Protein AF-A0A969C755-F1 (afdb_monomer_lite)

pLDDT: mean 83.05, std 16.37, range [39.41, 95.94]

Radius of gyration: 15.15 Å; chains: 1; bounding box: 34×40×47 Å

Structure (mmCIF, N/CA/C/O backbone):
data_AF-A0A969C755-F1
#
_entry.id   AF-A0A969C755-F1
#
loop_
_atom_site.group_PDB
_atom_site.id
_atom_site.type_symbol
_atom_site.label_atom_id
_atom_site.label_alt_id
_atom_site.label_comp_id
_atom_site.label_asym_id
_atom_site.label_entity_id
_atom_site.label_seq_id
_atom_site.pdbx_PDB_ins_code
_atom_site.Cartn_x
_atom_site.Cartn_y
_atom_site.Cartn_z
_atom_site.occupancy
_atom_site.B_iso_or_equiv
_atom_site.auth_seq_id
_atom_site.auth_comp_id
_atom_site.auth_asym_id
_atom_site.auth_atom_id
_atom_site.pdbx_PDB_model_num
ATOM 1 N N . MET A 1 1 ? -3.993 27.925 32.188 1.00 41.91 1 MET A N 1
ATOM 2 C CA . MET A 1 1 ? -4.902 26.967 31.530 1.00 41.91 1 MET A CA 1
ATOM 3 C C . MET A 1 1 ? -4.193 26.519 30.272 1.00 41.91 1 MET A C 1
ATOM 5 O O . MET A 1 1 ? -3.805 27.375 29.493 1.00 41.91 1 MET A O 1
ATOM 9 N N . SER A 1 2 ? -3.877 25.232 30.174 1.00 41.16 2 SER A N 1
ATOM 10 C CA . SER A 1 2 ? -3.021 24.689 29.120 1.00 41.16 2 SER A CA 1
ATOM 11 C C . SER A 1 2 ? -3.768 24.650 27.790 1.00 41.16 2 SER A C 1
ATOM 13 O O . SER A 1 2 ? -4.675 23.838 27.614 1.00 41.16 2 SER A O 1
ATOM 15 N N . GLU A 1 3 ? -3.376 25.510 26.854 1.00 39.41 3 GLU A N 1
ATOM 16 C CA . GLU A 1 3 ? -3.689 25.329 25.440 1.00 39.41 3 GLU A CA 1
ATOM 17 C C . GLU A 1 3 ? -2.906 24.110 24.952 1.00 39.41 3 GLU A C 1
ATOM 19 O O . GLU A 1 3 ? -1.710 24.169 24.671 1.00 39.41 3 GLU A O 1
ATOM 24 N N . SER A 1 4 ? -3.578 22.961 24.930 1.00 43.97 4 SER A N 1
ATOM 25 C CA . SER A 1 4 ? -3.057 21.785 24.247 1.00 43.97 4 SER A CA 1
ATOM 26 C C . SER A 1 4 ? -3.120 22.078 22.755 1.00 43.97 4 SER A C 1
ATOM 28 O O . SER A 1 4 ? -4.184 22.007 22.144 1.00 43.97 4 SER A O 1
ATOM 30 N N . GLN A 1 5 ? -1.977 22.457 22.184 1.00 41.44 5 GLN A N 1
ATOM 31 C CA . GLN A 1 5 ? -1.760 22.432 20.746 1.00 41.44 5 GLN A CA 1
ATOM 32 C C . GLN A 1 5 ? -2.030 21.005 20.267 1.00 41.44 5 GLN A C 1
ATOM 34 O O . GLN A 1 5 ? -1.211 20.103 20.452 1.00 41.44 5 GLN A O 1
ATOM 39 N N . VAL A 1 6 ? -3.207 20.797 19.679 1.00 44.78 6 VAL A N 1
ATOM 40 C CA . VAL A 1 6 ? -3.528 19.604 18.901 1.00 44.78 6 VAL A CA 1
ATOM 41 C C . VAL A 1 6 ? -2.562 19.613 17.723 1.00 44.78 6 VAL A C 1
ATOM 43 O O . VAL A 1 6 ? -2.759 20.311 16.730 1.00 44.78 6 VAL A O 1
ATOM 46 N N . SER A 1 7 ? -1.449 18.904 17.893 1.00 42.06 7 SER A N 1
ATOM 47 C CA . SER A 1 7 ? -0.505 18.626 16.824 1.00 42.06 7 SER A CA 1
ATOM 48 C C . SER A 1 7 ? -1.270 17.834 15.775 1.00 42.06 7 SER A C 1
ATOM 50 O O . SER A 1 7 ? -1.607 16.676 15.996 1.00 42.06 7 SER A O 1
ATOM 52 N N . GLY A 1 8 ? -1.606 18.484 14.662 1.00 45.66 8 GLY A N 1
ATOM 53 C CA . GLY A 1 8 ? -2.187 17.838 13.495 1.00 45.66 8 GLY A CA 1
ATOM 54 C C . GLY A 1 8 ? -1.163 16.908 12.853 1.00 45.66 8 GLY A C 1
ATOM 55 O O . GLY A 1 8 ? -0.570 17.244 11.833 1.00 45.66 8 GLY A O 1
ATOM 56 N N . SER A 1 9 ? -0.929 15.742 13.451 1.00 49.38 9 SER A N 1
ATOM 57 C CA . SER A 1 9 ? -0.383 14.601 12.731 1.00 49.38 9 SER A CA 1
ATOM 58 C C . SER A 1 9 ? -1.497 14.126 11.813 1.00 49.38 9 SER A C 1
ATOM 60 O O . SER A 1 9 ? -2.429 13.469 12.267 1.00 49.38 9 SER A O 1
ATOM 62 N N . SER A 1 10 ? -1.470 14.554 10.550 1.00 56.81 10 SER A N 1
ATOM 63 C CA . SER A 1 10 ? -2.461 14.113 9.574 1.00 56.81 10 SER A CA 1
ATOM 64 C C . SER A 1 10 ? -2.354 12.592 9.473 1.00 56.81 10 SER A C 1
ATOM 66 O O . SER A 1 10 ? -1.387 12.070 8.925 1.00 56.81 10 SER A O 1
ATOM 68 N N . SER A 1 11 ? -3.328 11.889 10.050 1.00 72.81 11 SER A N 1
ATOM 69 C CA . SER A 1 11 ? -3.498 10.434 9.988 1.00 72.81 11 SER A CA 1
ATOM 70 C C . SER A 1 11 ? -3.922 9.968 8.592 1.00 72.81 11 SER A C 1
ATOM 72 O O . SER A 1 11 ? -4.304 8.820 8.399 1.00 72.81 11 SER A O 1
ATOM 74 N N . GLU A 1 12 ? -3.850 10.853 7.599 1.00 90.31 12 GLU A N 1
ATOM 75 C CA . GLU A 1 12 ? -4.292 10.606 6.245 1.00 90.31 12 GLU A CA 1
ATOM 76 C C . GLU A 1 12 ? -3.120 10.547 5.276 1.00 90.31 12 GLU A C 1
ATOM 78 O O . GLU A 1 12 ? -2.168 11.328 5.345 1.00 90.31 12 GLU A O 1
ATOM 83 N N . LEU A 1 13 ? -3.261 9.683 4.275 1.00 92.50 13 LEU A N 1
ATOM 84 C CA . LEU A 1 13 ? -2.397 9.724 3.109 1.00 92.50 13 LEU A CA 1
ATOM 85 C C . LEU A 1 13 ? -2.536 11.067 2.378 1.00 92.50 13 LEU A C 1
ATOM 87 O O . LEU A 1 13 ? -3.635 11.555 2.066 1.00 92.50 13 LEU A O 1
ATOM 91 N N . SER A 1 14 ? -1.397 11.621 1.985 1.00 94.06 14 SER A N 1
ATOM 92 C CA . SER A 1 14 ? -1.314 12.754 1.079 1.00 94.06 14 SER A CA 1
ATOM 93 C C . SER A 1 14 ? -2.065 12.460 -0.221 1.00 94.06 14 SER A C 1
ATOM 95 O O . SER A 1 14 ? -2.213 11.316 -0.668 1.00 94.06 14 SER A O 1
ATOM 97 N N . LEU A 1 15 ? -2.552 13.516 -0.876 1.00 92.75 15 LEU A N 1
ATOM 98 C CA . LEU A 1 15 ? -3.227 13.384 -2.170 1.00 92.75 15 LEU A CA 1
ATOM 99 C C . LEU A 1 15 ? -2.329 12.685 -3.205 1.00 92.75 15 LEU A C 1
ATOM 101 O O . LEU A 1 15 ? -2.795 11.878 -4.009 1.00 92.75 15 LEU A O 1
ATOM 105 N N . MET A 1 16 ? -1.030 12.978 -3.146 1.00 94.19 16 MET A N 1
ATOM 106 C CA . MET A 1 16 ? -0.025 12.401 -4.024 1.00 94.19 16 MET A CA 1
ATOM 107 C C . MET A 1 16 ? 0.110 10.895 -3.792 1.00 94.19 16 MET A C 1
ATOM 109 O O . MET A 1 16 ? 0.006 10.133 -4.758 1.00 94.19 16 MET A O 1
ATOM 113 N N . ALA A 1 17 ? 0.267 10.457 -2.540 1.00 94.56 17 ALA A N 1
ATOM 114 C CA . ALA A 1 17 ? 0.348 9.038 -2.218 1.00 94.56 17 ALA A CA 1
ATOM 115 C C . ALA A 1 17 ? -0.931 8.290 -2.588 1.00 94.56 17 ALA A C 1
ATOM 117 O O . ALA A 1 17 ? -0.850 7.253 -3.244 1.00 94.56 17 ALA A O 1
ATOM 118 N N . ARG A 1 18 ? -2.109 8.854 -2.289 1.00 95.12 18 ARG A N 1
ATOM 119 C CA . ARG A 1 18 ? -3.394 8.254 -2.680 1.00 95.12 18 ARG A CA 1
ATOM 120 C C . ARG A 1 18 ? -3.496 8.039 -4.183 1.00 95.12 18 ARG A C 1
ATOM 122 O O . ARG A 1 18 ? -3.814 6.938 -4.627 1.00 95.12 18 ARG A O 1
ATOM 129 N N . TYR A 1 19 ? -3.203 9.071 -4.973 1.00 94.56 19 TYR A N 1
ATOM 130 C CA . TYR A 1 19 ? -3.233 8.968 -6.431 1.00 94.56 19 TYR A CA 1
ATOM 131 C C . TYR A 1 19 ? -2.254 7.906 -6.944 1.00 94.56 19 TYR A C 1
ATOM 133 O O . TYR A 1 19 ? -2.583 7.108 -7.822 1.00 94.56 19 TYR A O 1
ATOM 141 N N . TYR A 1 20 ? -1.049 7.871 -6.378 1.00 95.25 20 TYR A N 1
ATOM 142 C CA . TYR A 1 20 ? -0.017 6.943 -6.811 1.00 95.25 20 TYR A CA 1
ATOM 143 C C . TYR A 1 20 ? -0.344 5.488 -6.471 1.00 95.25 20 TYR A C 1
ATOM 145 O O . TYR A 1 20 ? -0.226 4.622 -7.334 1.00 95.25 20 TYR A O 1
ATOM 153 N N . ILE A 1 21 ? -0.811 5.223 -5.251 1.00 95.88 21 ILE A N 1
ATOM 154 C CA . ILE A 1 21 ? -1.242 3.888 -4.829 1.00 95.88 21 ILE A CA 1
ATOM 155 C C . ILE A 1 21 ? -2.406 3.415 -5.704 1.00 95.88 21 ILE A C 1
ATOM 157 O O . ILE A 1 21 ? -2.367 2.295 -6.204 1.00 95.88 21 ILE A O 1
ATOM 161 N N . ARG A 1 22 ? -3.397 4.273 -5.989 1.00 95.56 22 ARG A N 1
ATOM 162 C CA . ARG A 1 22 ? -4.498 3.938 -6.914 1.00 95.56 22 ARG A CA 1
ATOM 163 C C . ARG A 1 22 ? -4.000 3.554 -8.302 1.00 95.56 22 ARG A C 1
ATOM 165 O O . ARG A 1 22 ? -4.492 2.592 -8.888 1.00 95.56 22 ARG A O 1
ATOM 172 N N . ARG A 1 23 ? -2.996 4.267 -8.816 1.00 94.50 23 ARG A N 1
ATOM 173 C CA . ARG A 1 23 ? -2.350 3.913 -10.083 1.00 94.50 23 ARG A CA 1
ATOM 174 C C . ARG A 1 23 ? -1.691 2.532 -10.014 1.00 94.50 23 ARG A C 1
ATOM 176 O O . ARG A 1 23 ? -1.867 1.762 -10.952 1.00 94.50 23 ARG A O 1
ATOM 183 N N . LEU A 1 24 ? -0.965 2.212 -8.940 1.00 94.06 24 LEU A N 1
ATOM 184 C CA . LEU A 1 24 ? -0.343 0.892 -8.766 1.00 94.06 24 LEU A CA 1
ATOM 185 C C . LEU A 1 24 ? -1.393 -0.225 -8.676 1.00 94.06 24 LEU A C 1
ATOM 187 O O . LEU A 1 24 ? -1.254 -1.244 -9.351 1.00 94.06 24 LEU A O 1
ATOM 191 N N . LEU A 1 25 ? -2.470 -0.008 -7.913 1.00 94.56 25 LEU A N 1
ATOM 192 C CA . LEU A 1 25 ? -3.601 -0.937 -7.814 1.00 94.56 25 LEU A CA 1
ATOM 193 C C . LEU A 1 25 ? -4.211 -1.214 -9.191 1.00 94.56 25 LEU A C 1
ATOM 195 O O . LEU A 1 25 ? -4.409 -2.368 -9.554 1.00 94.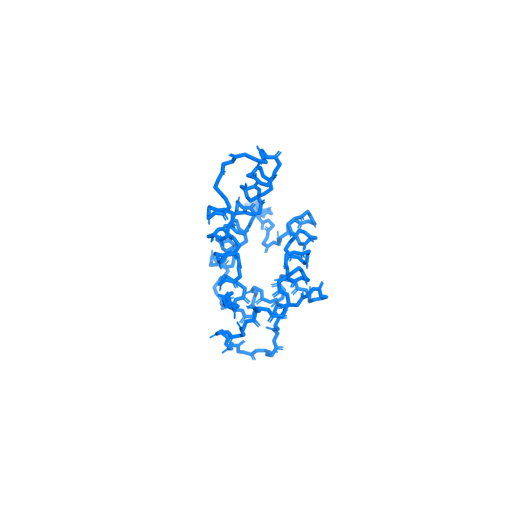56 25 LEU A O 1
ATOM 199 N N . HIS A 1 26 ? -4.427 -0.169 -9.994 1.00 94.38 26 HIS A N 1
ATOM 200 C CA . HIS A 1 26 ? -4.936 -0.316 -11.355 1.00 94.38 26 HIS A CA 1
ATOM 201 C C . HIS A 1 26 ? -3.965 -1.088 -12.266 1.00 94.38 26 HIS A C 1
ATOM 203 O O . HIS A 1 26 ? -4.374 -1.997 -12.980 1.00 94.38 26 HIS A O 1
ATOM 209 N N . GLN A 1 27 ? -2.665 -0.774 -12.215 1.00 92.75 27 GLN A N 1
ATOM 210 C CA . GLN A 1 27 ? -1.636 -1.421 -13.043 1.00 92.75 27 GLN A CA 1
ATOM 211 C C . GLN A 1 27 ? -1.430 -2.906 -12.724 1.00 92.75 27 GLN A C 1
ATOM 213 O O . GLN A 1 27 ? -0.978 -3.661 -13.587 1.00 92.75 27 GLN A O 1
ATOM 218 N N . ARG A 1 28 ? -1.705 -3.320 -11.485 1.00 92.94 28 ARG A N 1
ATOM 219 C CA . ARG A 1 28 ? -1.489 -4.692 -11.007 1.00 92.94 28 ARG A CA 1
ATOM 220 C C . ARG A 1 28 ? -2.782 -5.452 -10.742 1.00 92.94 28 ARG A C 1
ATOM 222 O O . ARG A 1 28 ? -2.702 -6.572 -10.255 1.00 92.94 28 ARG A O 1
ATOM 229 N N . ARG A 1 29 ? -3.943 -4.886 -11.085 1.00 90.19 29 ARG A N 1
ATOM 230 C CA . ARG A 1 29 ? -5.272 -5.410 -10.739 1.00 90.19 29 ARG A CA 1
ATOM 231 C C . ARG A 1 29 ? -5.425 -6.913 -10.982 1.00 90.19 29 ARG A C 1
ATOM 233 O O . ARG A 1 29 ? -5.870 -7.621 -10.088 1.00 90.19 29 ARG A O 1
ATOM 240 N N . ASP A 1 30 ? -4.986 -7.406 -12.137 1.00 91.38 30 ASP A N 1
ATOM 241 C CA . ASP A 1 30 ? -5.130 -8.821 -12.521 1.00 91.38 30 ASP A CA 1
ATOM 242 C C . ASP A 1 30 ? -4.194 -9.781 -11.760 1.00 91.38 30 ASP A C 1
ATOM 244 O O . ASP A 1 30 ? -4.260 -10.994 -11.940 1.00 91.38 30 ASP A O 1
ATOM 248 N N . ARG A 1 31 ? -3.294 -9.246 -10.928 1.00 91.62 31 ARG A N 1
ATOM 249 C CA . ARG A 1 31 ? -2.290 -9.989 -10.149 1.00 91.62 31 ARG A CA 1
ATOM 250 C C . ARG A 1 31 ? -2.418 -9.764 -8.643 1.00 91.62 31 ARG A C 1
ATOM 252 O O . ARG A 1 31 ? -1.540 -10.188 -7.898 1.00 91.62 31 ARG A O 1
ATOM 259 N N . LEU A 1 32 ? -3.451 -9.056 -8.188 1.00 91.44 32 LEU A N 1
ATOM 260 C CA . LEU A 1 32 ? -3.658 -8.762 -6.773 1.00 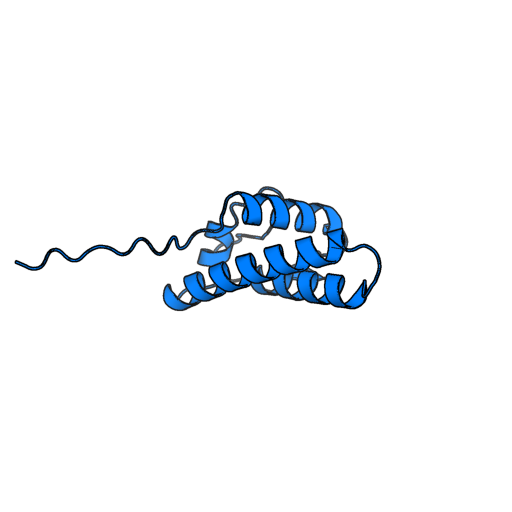91.44 32 LEU A CA 1
ATOM 261 C C . LEU A 1 32 ? -4.681 -9.724 -6.172 1.00 91.44 32 LEU A C 1
ATOM 263 O O . LEU A 1 32 ? -5.795 -9.870 -6.670 1.00 91.44 32 LEU A O 1
ATOM 267 N N . HIS A 1 33 ? -4.305 -10.345 -5.060 1.00 89.56 33 HIS A N 1
ATOM 268 C CA . HIS A 1 33 ? -5.161 -11.225 -4.279 1.00 89.56 33 HIS A CA 1
ATOM 269 C C . HIS A 1 33 ? -5.407 -10.635 -2.898 1.00 89.56 33 HIS A C 1
ATOM 271 O O . HIS A 1 33 ? -4.489 -10.149 -2.243 1.00 89.56 33 HIS A O 1
ATOM 277 N N . LEU A 1 34 ? -6.647 -10.716 -2.430 1.00 86.62 34 LEU A N 1
ATOM 278 C CA . LEU A 1 34 ? -7.005 -10.354 -1.064 1.00 86.62 34 LEU A CA 1
ATOM 279 C C . LEU A 1 34 ? -6.382 -11.356 -0.086 1.00 86.62 34 LEU A C 1
ATOM 281 O O . LEU A 1 34 ? -6.554 -12.563 -0.252 1.00 86.62 34 LEU A O 1
ATOM 285 N N . ILE A 1 35 ? -5.666 -10.863 0.927 1.00 82.75 35 ILE A N 1
ATOM 286 C CA . ILE A 1 35 ? -5.052 -11.710 1.967 1.00 82.75 35 ILE A CA 1
ATOM 287 C C . ILE A 1 35 ? -5.472 -11.346 3.383 1.00 82.75 35 ILE A C 1
ATOM 289 O O . ILE A 1 35 ? -5.413 -12.199 4.265 1.00 82.75 35 ILE A O 1
ATOM 293 N N . ALA A 1 36 ? -5.914 -10.112 3.607 1.00 68.12 36 ALA A N 1
ATOM 294 C CA . ALA A 1 36 ? -6.513 -9.706 4.863 1.00 68.12 36 ALA A CA 1
ATOM 295 C C . ALA A 1 36 ? -8.003 -9.450 4.642 1.00 68.12 36 ALA A C 1
ATOM 297 O O . ALA A 1 36 ? -8.396 -8.723 3.731 1.00 68.12 36 ALA A O 1
ATOM 298 N N . ALA A 1 37 ? -8.824 -10.031 5.508 1.00 58.53 37 ALA A N 1
ATOM 299 C CA . ALA A 1 37 ? -10.207 -9.628 5.686 1.00 58.53 37 ALA A CA 1
ATOM 300 C C . ALA A 1 37 ? -10.395 -9.267 7.160 1.00 58.53 37 ALA A C 1
ATOM 302 O O . ALA A 1 37 ? -10.443 -10.175 7.992 1.00 58.53 37 ALA A O 1
ATOM 303 N N . PRO A 1 38 ? -10.479 -7.973 7.512 1.00 48.88 38 PRO A N 1
ATOM 304 C CA . PRO A 1 38 ? -11.015 -7.634 8.820 1.00 48.88 38 PRO A CA 1
ATOM 305 C C . PRO A 1 38 ? -12.121 -6.572 8.761 1.00 48.88 38 PRO A C 1
ATOM 307 O O . PRO A 1 38 ? -12.062 -5.564 8.061 1.00 48.88 38 PRO A O 1
ATOM 310 N N . GLY A 1 39 ? -13.171 -6.846 9.534 1.00 52.78 39 GLY A N 1
ATOM 311 C CA . GLY A 1 39 ? -14.152 -5.889 10.043 1.00 52.78 39 GLY A CA 1
ATOM 312 C C . GLY A 1 39 ? -15.228 -5.379 9.083 1.00 52.78 39 GLY A C 1
ATOM 313 O O . GLY A 1 39 ? -16.397 -5.377 9.463 1.00 52.78 39 GLY A O 1
ATOM 314 N N . ARG A 1 40 ? -14.867 -4.896 7.882 1.00 55.66 40 ARG A N 1
ATOM 315 C CA . 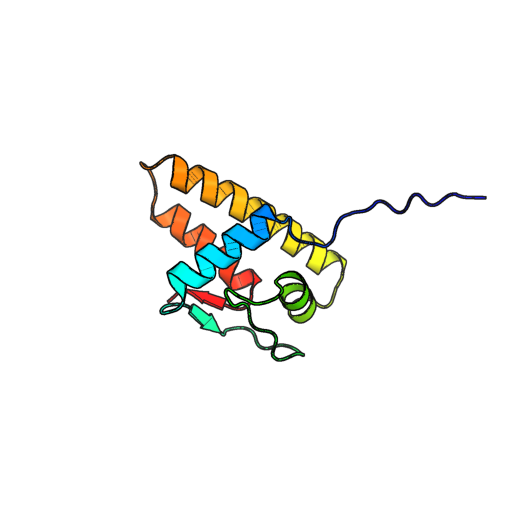ARG A 1 40 ? -15.734 -3.945 7.147 1.00 55.66 40 ARG A CA 1
ATOM 316 C C . ARG A 1 40 ? -16.005 -4.200 5.656 1.00 55.66 40 ARG A C 1
ATOM 318 O O . ARG A 1 40 ? -16.681 -3.376 5.052 1.00 55.66 40 ARG A O 1
ATOM 325 N N . ASN A 1 41 ? -15.549 -5.299 5.044 1.00 62.59 41 ASN A N 1
ATOM 326 C CA . ASN A 1 41 ? -15.635 -5.495 3.575 1.00 62.59 41 ASN A CA 1
ATOM 327 C C . ASN A 1 41 ? -15.035 -4.320 2.762 1.00 62.59 41 ASN A C 1
ATOM 329 O O . ASN A 1 41 ? -15.411 -4.090 1.612 1.00 62.59 41 ASN A O 1
ATOM 333 N N . LEU A 1 42 ? -14.114 -3.554 3.357 1.00 72.81 42 LEU A N 1
ATOM 334 C CA . LEU A 1 42 ? -13.413 -2.466 2.684 1.00 72.81 42 LEU A CA 1
ATOM 335 C C . LEU A 1 42 ? -12.129 -3.026 2.086 1.00 72.81 42 LEU A C 1
ATOM 337 O O . LEU A 1 42 ? -11.220 -3.435 2.803 1.00 72.81 42 LEU A O 1
ATOM 341 N N . PHE A 1 43 ? -12.080 -3.056 0.759 1.00 82.75 43 PHE A N 1
ATOM 342 C CA . PHE A 1 43 ? -10.954 -3.582 0.003 1.00 82.75 43 PHE A CA 1
ATOM 343 C C . PHE A 1 43 ? -10.219 -2.445 -0.695 1.00 82.75 43 PHE A C 1
ATOM 345 O O . PHE A 1 43 ? -10.846 -1.553 -1.277 1.00 82.75 43 PHE A O 1
ATOM 352 N N . ALA A 1 44 ? -8.888 -2.495 -0.683 1.00 86.06 44 ALA A N 1
ATOM 353 C CA . ALA A 1 44 ? -8.086 -1.595 -1.494 1.00 86.06 44 ALA A CA 1
ATOM 354 C C . ALA A 1 44 ? -8.356 -1.860 -2.983 1.00 86.06 44 ALA A C 1
ATOM 356 O O . ALA A 1 44 ? -7.981 -2.891 -3.534 1.00 86.06 44 ALA A O 1
ATOM 357 N N . THR A 1 45 ? -9.012 -0.900 -3.627 1.00 87.69 45 THR A N 1
ATOM 358 C CA . THR A 1 45 ? -9.247 -0.853 -5.075 1.00 87.69 45 THR A CA 1
ATOM 359 C C . THR A 1 45 ? -8.812 0.505 -5.610 1.00 87.69 45 THR A C 1
ATOM 361 O O . THR A 1 45 ? -8.595 1.452 -4.847 1.00 87.69 45 THR A O 1
ATOM 364 N N . GLU A 1 46 ? -8.709 0.636 -6.928 1.00 87.56 46 GLU A N 1
ATOM 365 C CA . GLU A 1 46 ? -8.351 1.888 -7.594 1.00 87.56 46 GLU A CA 1
ATOM 366 C C . GLU A 1 46 ? -9.333 3.041 -7.299 1.00 87.56 46 GLU A C 1
ATOM 368 O O . GLU A 1 46 ? -8.957 4.210 -7.395 1.00 87.56 46 GLU A O 1
ATOM 373 N N . THR A 1 47 ? -10.568 2.730 -6.890 1.00 88.50 47 THR A N 1
ATOM 374 C CA . THR A 1 47 ? -11.607 3.710 -6.536 1.00 88.50 47 THR A CA 1
ATOM 375 C C . THR A 1 47 ? -11.856 3.841 -5.035 1.00 88.50 47 THR A C 1
ATOM 377 O O . THR A 1 47 ? -12.545 4.773 -4.624 1.00 88.50 47 THR A O 1
ATOM 380 N N . ALA A 1 48 ? -11.313 2.947 -4.204 1.00 88.75 48 ALA A N 1
ATOM 381 C CA . ALA A 1 48 ? -11.558 2.958 -2.763 1.00 88.75 48 ALA A CA 1
ATOM 382 C C . ALA A 1 48 ? -11.024 4.231 -2.086 1.00 88.75 48 ALA A C 1
ATOM 384 O O . ALA A 1 48 ? -10.053 4.860 -2.539 1.00 88.75 48 ALA A O 1
ATOM 385 N N . ASN A 1 49 ? -11.641 4.597 -0.961 1.00 90.88 49 ASN A N 1
ATOM 386 C CA . ASN A 1 49 ? -11.033 5.523 -0.018 1.00 90.88 49 ASN A CA 1
ATOM 387 C C . ASN A 1 49 ? -9.955 4.774 0.775 1.00 90.88 49 ASN A C 1
ATOM 389 O O . ASN A 1 49 ? -10.260 3.912 1.592 1.00 90.88 49 ASN A O 1
ATOM 393 N N . LEU A 1 50 ? -8.685 5.072 0.493 1.00 92.19 50 LEU A N 1
ATOM 394 C CA . LEU A 1 50 ? -7.562 4.337 1.076 1.00 92.19 50 LEU A CA 1
ATOM 395 C C . LEU A 1 50 ? -7.390 4.600 2.576 1.00 92.19 50 LEU A C 1
ATOM 397 O O . LEU A 1 50 ? -6.898 3.715 3.263 1.00 92.19 50 LEU A O 1
ATOM 401 N N . ASN A 1 51 ? -7.819 5.760 3.086 1.00 91.88 51 ASN A N 1
ATOM 402 C CA . ASN A 1 51 ? -7.786 6.024 4.527 1.00 91.88 51 ASN A CA 1
ATOM 403 C C . ASN A 1 51 ? -8.779 5.100 5.251 1.00 91.88 51 ASN A C 1
ATOM 405 O O . ASN A 1 51 ? -8.371 4.374 6.148 1.00 91.88 51 ASN A O 1
ATOM 409 N N . ASP A 1 52 ? -10.023 4.998 4.761 1.00 90.19 52 ASP A N 1
ATOM 410 C CA . ASP A 1 52 ? -11.032 4.079 5.318 1.00 90.19 52 ASP A CA 1
ATOM 411 C C . ASP A 1 52 ? -10.578 2.610 5.256 1.00 90.19 52 ASP A C 1
ATOM 413 O O . ASP A 1 52 ? -10.897 1.812 6.138 1.00 90.19 52 ASP A O 1
ATOM 417 N N . VAL A 1 53 ? -9.834 2.231 4.207 1.00 90.94 53 VAL A N 1
ATOM 418 C CA . VAL A 1 53 ? -9.241 0.889 4.098 1.00 90.94 53 VAL A CA 1
ATOM 419 C C . VAL A 1 53 ? -8.187 0.670 5.185 1.00 90.94 53 VAL A C 1
ATOM 421 O O . VAL A 1 53 ? -8.206 -0.370 5.836 1.00 90.94 53 VAL A O 1
ATOM 424 N N . ILE A 1 54 ? -7.293 1.636 5.415 1.00 91.50 54 ILE A N 1
ATOM 425 C CA . ILE A 1 54 ? -6.266 1.550 6.464 1.00 91.50 54 ILE A CA 1
ATOM 426 C C . ILE A 1 54 ? -6.923 1.485 7.849 1.00 91.50 54 ILE A C 1
ATOM 428 O O . ILE A 1 54 ? -6.591 0.598 8.630 1.00 91.50 54 ILE A O 1
ATOM 432 N N . GLU A 1 55 ? -7.895 2.349 8.133 1.00 90.31 55 GLU A N 1
ATOM 433 C CA . GLU A 1 55 ? -8.657 2.338 9.391 1.00 90.31 55 GLU A CA 1
ATOM 434 C C . GLU A 1 55 ? -9.452 1.035 9.588 1.00 90.31 55 GLU A C 1
ATOM 436 O O . GLU A 1 55 ? -9.665 0.583 10.711 1.00 90.31 55 GLU A O 1
ATOM 441 N N . GLY A 1 56 ? -9.883 0.393 8.498 1.00 88.62 56 GLY A N 1
ATOM 442 C CA . GLY A 1 56 ? -10.508 -0.929 8.540 1.00 88.62 56 GLY A CA 1
ATOM 443 C C . GLY A 1 56 ? -9.523 -2.073 8.815 1.00 88.62 56 GLY A C 1
ATOM 444 O O . GLY A 1 56 ? -9.918 -3.093 9.382 1.00 88.62 56 GLY A O 1
ATOM 445 N N . LEU A 1 57 ? -8.255 -1.916 8.421 1.00 89.06 57 LEU A N 1
ATOM 446 C CA . LEU A 1 57 ? -7.199 -2.922 8.578 1.00 89.06 57 LEU A CA 1
ATOM 447 C C . LEU A 1 57 ? -6.468 -2.828 9.922 1.00 89.06 57 LEU A C 1
ATOM 449 O O . LEU A 1 57 ? -6.011 -3.849 10.440 1.00 89.06 57 LEU A O 1
ATOM 453 N N . TYR A 1 58 ? -6.361 -1.628 10.489 1.00 89.38 58 TYR A N 1
ATOM 454 C CA . TYR A 1 58 ? -5.606 -1.356 11.707 1.00 89.38 58 TYR A CA 1
ATOM 455 C C . TYR A 1 58 ? -6.499 -0.651 12.729 1.00 89.38 58 TYR A C 1
ATOM 457 O O . TYR A 1 58 ? -7.030 0.414 12.457 1.00 89.38 58 TYR A O 1
ATOM 465 N N . LEU A 1 59 ? -6.653 -1.245 13.917 1.00 86.31 59 LEU A N 1
ATOM 466 C CA . LEU A 1 59 ? -7.573 -0.746 14.952 1.00 86.31 59 LEU A CA 1
ATOM 467 C C . LEU A 1 59 ? -6.957 0.326 15.862 1.00 86.31 59 LEU A C 1
ATOM 469 O O . LEU A 1 59 ? -7.674 1.106 16.480 1.00 86.31 59 LEU A O 1
ATOM 473 N N . GLU A 1 60 ? -5.631 0.334 15.990 1.00 90.88 60 GLU A N 1
ATOM 474 C CA . GLU A 1 60 ? -4.913 1.241 16.884 1.00 90.88 60 GLU A CA 1
ATOM 475 C C . GLU A 1 6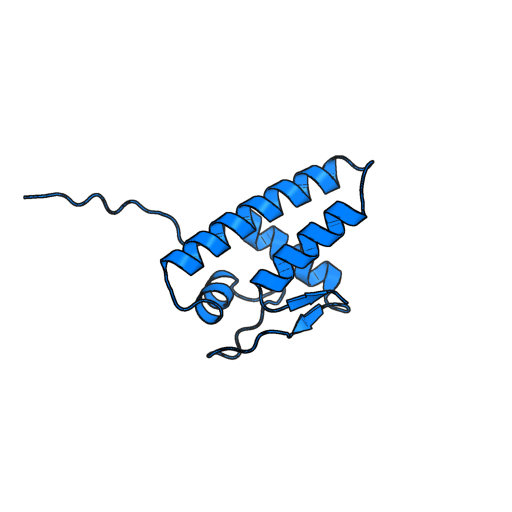0 ? -4.459 2.495 16.130 1.00 90.88 60 GLU A C 1
ATOM 477 O O . GLU A 1 60 ? -3.736 2.393 15.140 1.00 90.88 60 GLU A O 1
ATOM 482 N N . GLU A 1 61 ? -4.799 3.681 16.641 1.00 90.06 61 GLU A N 1
ATOM 483 C CA . GLU A 1 61 ? -4.436 4.976 16.038 1.00 90.06 61 GLU A CA 1
ATOM 484 C C . GLU A 1 61 ? -2.923 5.110 15.801 1.00 90.06 61 GLU A C 1
ATOM 486 O O . GLU A 1 61 ? -2.477 5.478 14.716 1.00 90.06 61 GLU A O 1
ATOM 491 N N . ALA A 1 62 ? -2.104 4.722 16.783 1.00 91.56 62 ALA A N 1
ATOM 492 C CA . ALA A 1 62 ? -0.649 4.740 16.637 1.00 91.56 62 ALA A CA 1
ATOM 493 C C . ALA A 1 62 ? -0.170 3.831 15.490 1.00 91.56 62 ALA A C 1
ATOM 495 O O . ALA A 1 62 ? 0.802 4.148 14.800 1.00 91.56 62 ALA A O 1
ATOM 496 N N . ARG A 1 63 ? -0.864 2.710 15.256 1.00 91.56 63 ARG A N 1
ATOM 497 C CA . ARG A 1 63 ? -0.557 1.793 14.159 1.00 91.56 63 ARG A CA 1
ATOM 498 C C . ARG A 1 63 ? -1.011 2.352 12.814 1.00 91.56 63 ARG A C 1
ATOM 500 O O . ARG A 1 63 ? -0.251 2.240 11.855 1.00 91.56 63 ARG A O 1
ATOM 507 N N . ILE A 1 64 ? -2.188 2.975 12.749 1.00 91.56 64 ILE A N 1
ATOM 508 C CA . ILE A 1 64 ? -2.683 3.677 11.554 1.00 91.56 64 ILE A CA 1
ATOM 509 C C . ILE A 1 64 ? -1.663 4.736 11.122 1.00 91.56 64 ILE A C 1
ATOM 511 O O . ILE A 1 64 ? -1.213 4.731 9.978 1.00 91.56 64 ILE A O 1
ATOM 515 N N . GLN A 1 65 ? -1.208 5.575 12.055 1.00 93.56 65 GLN A N 1
ATOM 516 C CA . GLN A 1 65 ? -0.222 6.623 11.776 1.00 93.56 65 GLN A CA 1
ATOM 517 C C . GLN A 1 65 ? 1.113 6.059 11.273 1.00 93.56 65 GLN A C 1
ATOM 519 O O . GLN A 1 65 ? 1.685 6.583 10.316 1.00 93.56 65 GLN A O 1
ATOM 524 N N . GLN A 1 66 ? 1.599 4.966 11.873 1.00 94.38 66 GLN A N 1
ATOM 525 C CA . GLN A 1 66 ? 2.800 4.277 11.391 1.00 94.38 66 GLN A CA 1
ATOM 526 C C . GLN A 1 66 ? 2.624 3.759 9.962 1.00 94.38 66 GLN A C 1
ATOM 528 O O . GLN A 1 66 ? 3.504 3.965 9.130 1.00 94.38 66 GLN A O 1
ATOM 533 N N . VAL A 1 67 ? 1.491 3.121 9.660 1.00 94.62 67 VAL A N 1
ATOM 534 C CA . VAL A 1 67 ? 1.203 2.575 8.327 1.00 94.62 67 VAL A CA 1
ATOM 535 C C . VAL A 1 67 ? 1.121 3.687 7.286 1.00 94.62 67 VAL A C 1
ATOM 537 O O . VAL A 1 67 ? 1.715 3.563 6.217 1.00 94.62 67 VAL A O 1
ATOM 540 N N . VAL A 1 68 ? 0.452 4.796 7.603 1.00 95.50 68 VAL A N 1
ATOM 541 C CA . VAL A 1 68 ? 0.369 5.969 6.723 1.00 95.50 68 VAL A CA 1
ATOM 542 C C . VAL A 1 68 ? 1.763 6.527 6.441 1.00 95.50 68 VAL A C 1
ATOM 544 O O . VAL A 1 68 ? 2.126 6.707 5.278 1.00 95.50 68 VAL A O 1
ATOM 547 N N . ALA A 1 69 ? 2.588 6.718 7.474 1.00 95.00 69 ALA A N 1
ATOM 548 C CA . ALA A 1 69 ? 3.959 7.196 7.308 1.00 95.00 69 ALA A CA 1
ATOM 549 C C . ALA A 1 69 ? 4.825 6.231 6.472 1.00 95.00 69 ALA A C 1
ATOM 551 O O . ALA A 1 69 ? 5.592 6.667 5.609 1.00 95.00 69 ALA A O 1
ATOM 552 N N . SER A 1 70 ? 4.687 4.920 6.683 1.00 95.75 70 SER A N 1
ATOM 553 C CA . SER A 1 70 ? 5.385 3.895 5.901 1.00 95.75 70 SER A CA 1
ATOM 554 C C . SER A 1 70 ? 4.946 3.884 4.437 1.00 95.75 70 SER A C 1
ATOM 556 O O . SER A 1 70 ? 5.798 3.839 3.548 1.00 95.75 70 SER A O 1
ATOM 558 N N . LEU A 1 71 ? 3.642 3.984 4.166 1.00 95.94 71 LEU A N 1
ATOM 559 C CA . LEU A 1 71 ? 3.100 4.060 2.808 1.00 95.94 71 LEU A CA 1
ATOM 560 C C . LEU A 1 71 ? 3.612 5.298 2.066 1.00 95.94 71 LEU A C 1
ATOM 562 O O . LEU A 1 71 ? 4.061 5.178 0.927 1.00 95.94 71 LEU A O 1
ATOM 566 N N . GLU A 1 72 ? 3.623 6.466 2.711 1.00 95.81 72 GLU A N 1
ATOM 567 C CA . GLU A 1 72 ? 4.221 7.690 2.159 1.00 95.81 72 GLU A CA 1
ATOM 568 C C . GLU A 1 72 ? 5.700 7.488 1.798 1.00 95.81 72 GLU A C 1
ATOM 570 O O . GLU A 1 72 ? 6.145 7.821 0.693 1.00 95.81 72 GLU A O 1
ATOM 575 N N . GLY A 1 73 ? 6.462 6.881 2.713 1.00 94.94 73 GLY A N 1
ATOM 576 C CA . GLY A 1 73 ? 7.869 6.555 2.508 1.00 94.94 73 GLY A CA 1
ATOM 577 C C . GLY A 1 73 ? 8.089 5.635 1.306 1.00 94.94 73 GLY A C 1
ATOM 578 O O . GLY A 1 73 ? 8.895 5.950 0.425 1.00 94.94 73 GLY A O 1
ATOM 579 N N . TYR A 1 74 ? 7.348 4.530 1.220 1.00 95.12 74 TYR A N 1
ATOM 580 C CA . TYR A 1 74 ? 7.483 3.577 0.116 1.00 95.12 74 TYR A CA 1
ATOM 581 C C . TYR A 1 74 ? 7.021 4.146 -1.215 1.00 95.12 74 TYR A C 1
ATOM 583 O O . TYR A 1 74 ? 7.685 3.918 -2.223 1.00 95.12 74 TYR A O 1
ATOM 591 N N . VAL A 1 75 ? 5.954 4.944 -1.242 1.00 94.25 75 VAL A N 1
ATOM 592 C CA . VAL A 1 75 ? 5.524 5.635 -2.461 1.00 94.25 75 VAL A CA 1
ATOM 593 C C . VAL A 1 75 ? 6.614 6.583 -2.960 1.00 94.25 75 VAL A C 1
ATOM 595 O O . VAL A 1 75 ? 6.930 6.591 -4.155 1.00 94.25 75 VAL A O 1
ATOM 598 N N . LYS A 1 76 ? 7.214 7.374 -2.064 1.00 93.50 76 LYS A N 1
ATOM 599 C CA . LYS A 1 76 ? 8.302 8.289 -2.420 1.00 93.50 76 LYS A CA 1
ATOM 600 C C . LYS A 1 76 ? 9.502 7.528 -2.981 1.00 93.50 76 LYS A C 1
ATOM 602 O O . LYS A 1 76 ? 10.005 7.903 -4.041 1.00 93.50 76 LYS A O 1
ATOM 607 N N . LEU A 1 77 ? 9.920 6.456 -2.309 1.00 91.69 77 LEU A N 1
ATOM 608 C CA . LEU A 1 77 ? 11.031 5.615 -2.752 1.00 91.69 77 LEU A CA 1
ATOM 609 C C . LEU A 1 77 ? 10.725 4.968 -4.103 1.00 91.69 77 LEU A C 1
ATOM 611 O O . LEU A 1 77 ? 11.501 5.124 -5.041 1.00 91.69 77 LEU A O 1
ATOM 615 N N . HIS A 1 78 ? 9.570 4.319 -4.249 1.00 91.38 78 HIS A N 1
ATOM 616 C CA . HIS A 1 78 ? 9.179 3.648 -5.487 1.00 91.38 78 HIS A CA 1
ATOM 617 C C . HIS A 1 78 ? 9.171 4.620 -6.675 1.00 91.38 78 HIS A C 1
ATOM 619 O O . HIS A 1 78 ? 9.698 4.316 -7.743 1.00 91.38 78 HIS A O 1
ATOM 625 N N . ARG A 1 79 ? 8.671 5.848 -6.480 1.00 89.75 79 ARG A N 1
ATOM 626 C CA . ARG A 1 79 ? 8.724 6.898 -7.511 1.00 89.75 79 ARG A CA 1
ATOM 627 C C . ARG A 1 79 ? 10.136 7.287 -7.917 1.00 89.75 79 ARG A C 1
ATOM 629 O O . ARG A 1 79 ? 10.367 7.508 -9.103 1.00 89.75 79 ARG A O 1
ATOM 636 N N . GLN A 1 80 ? 11.045 7.415 -6.955 1.00 88.94 80 GLN A N 1
ATOM 637 C CA . GLN A 1 80 ? 12.440 7.752 -7.230 1.00 88.94 80 GLN A CA 1
ATOM 638 C C . GLN A 1 80 ? 13.118 6.639 -8.034 1.00 88.94 80 GLN A C 1
ATOM 640 O O . GLN A 1 80 ? 13.765 6.933 -9.035 1.00 88.94 80 GLN A O 1
ATOM 645 N N . TRP A 1 81 ? 12.893 5.377 -7.663 1.00 8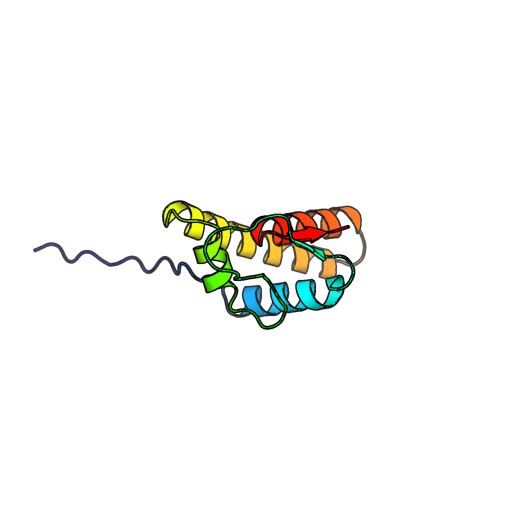4.88 81 TRP A N 1
ATOM 646 C CA . TRP A 1 81 ? 13.441 4.217 -8.368 1.00 84.88 81 TRP A CA 1
ATOM 647 C C . TRP A 1 81 ? 12.912 4.087 -9.797 1.00 84.88 81 TRP A C 1
ATOM 649 O O . TRP A 1 81 ? 13.700 3.966 -10.733 1.00 84.88 81 TRP A O 1
ATOM 659 N N . VAL A 1 82 ? 11.594 4.198 -9.994 1.00 83.38 82 VAL A N 1
ATOM 660 C CA . VAL A 1 82 ? 10.988 4.149 -11.337 1.00 83.38 82 VAL A CA 1
ATOM 661 C C . VAL A 1 82 ? 11.519 5.275 -12.232 1.00 83.38 82 VAL A C 1
ATOM 663 O O . VAL A 1 82 ? 11.750 5.057 -13.419 1.00 83.38 82 VAL A O 1
ATOM 666 N N . ALA A 1 83 ? 11.749 6.471 -11.681 1.00 82.50 83 ALA A N 1
ATOM 667 C CA . ALA A 1 83 ? 12.282 7.603 -12.439 1.00 82.50 83 ALA A CA 1
ATOM 668 C C . ALA A 1 83 ? 13.761 7.439 -12.835 1.00 82.50 83 ALA A C 1
ATOM 670 O O . ALA A 1 83 ? 14.188 8.027 -13.826 1.00 82.50 83 ALA A O 1
ATOM 671 N N . GLN A 1 84 ? 14.541 6.651 -12.089 1.00 79.31 84 GLN A N 1
ATOM 672 C CA . GLN A 1 84 ? 15.971 6.437 -12.345 1.00 79.31 84 GLN A CA 1
ATOM 673 C C . GLN A 1 84 ? 16.262 5.349 -13.396 1.00 79.31 84 GLN A C 1
ATOM 675 O O . GLN A 1 84 ? 17.420 5.161 -13.755 1.00 79.31 84 GLN A O 1
ATOM 680 N N . ALA A 1 85 ? 15.224 4.682 -13.920 1.00 62.31 85 ALA A N 1
ATOM 681 C CA . ALA A 1 85 ? 15.171 3.865 -15.142 1.00 62.31 85 ALA A CA 1
ATOM 682 C C . ALA A 1 85 ? 16.223 2.752 -15.374 1.00 62.31 85 ALA A C 1
ATOM 684 O O . ALA A 1 85 ? 16.075 2.035 -16.359 1.00 62.31 85 ALA A O 1
ATOM 685 N N . ASN A 1 86 ? 17.242 2.551 -14.527 1.00 55.19 86 ASN A N 1
ATOM 686 C CA . ASN A 1 86 ? 18.385 1.710 -14.912 1.00 55.19 86 ASN A CA 1
ATOM 687 C C . ASN A 1 86 ? 18.918 0.711 -13.881 1.00 55.19 86 ASN A C 1
ATOM 689 O O . ASN A 1 86 ? 19.856 -0.018 -14.194 1.00 55.19 86 ASN A O 1
ATOM 693 N N . THR A 1 87 ? 18.323 0.581 -12.696 1.00 57.44 87 THR A N 1
ATOM 694 C CA . THR A 1 87 ? 18.787 -0.451 -11.759 1.00 57.44 87 THR A CA 1
ATOM 695 C C . THR A 1 87 ? 17.680 -0.912 -10.820 1.00 57.44 87 THR A C 1
ATOM 697 O O . THR A 1 87 ? 17.139 -0.139 -10.039 1.00 57.44 87 THR A O 1
ATOM 700 N N . ALA A 1 88 ? 17.401 -2.216 -10.900 1.00 60.09 88 ALA A N 1
ATOM 701 C CA . ALA A 1 88 ? 16.592 -3.028 -9.991 1.00 60.09 88 ALA A CA 1
ATOM 702 C C . ALA A 1 88 ? 15.057 -2.956 -10.132 1.00 60.09 88 ALA A C 1
ATOM 704 O O . ALA A 1 88 ? 14.337 -2.565 -9.215 1.00 60.09 88 ALA A O 1
ATOM 705 N N . ALA A 1 89 ? 14.539 -3.523 -11.231 1.00 69.56 89 ALA A N 1
ATOM 706 C CA . ALA A 1 89 ? 13.132 -3.941 -11.332 1.00 69.56 89 ALA A CA 1
ATOM 707 C C . ALA A 1 89 ? 12.676 -4.805 -10.132 1.00 69.56 89 ALA A C 1
ATOM 709 O O . ALA A 1 89 ? 11.521 -4.727 -9.726 1.00 69.56 89 ALA A O 1
ATOM 710 N N . ALA A 1 90 ? 13.594 -5.575 -9.532 1.00 69.62 90 ALA A N 1
ATOM 711 C CA . ALA A 1 90 ? 13.348 -6.341 -8.310 1.00 69.62 90 ALA A CA 1
ATOM 712 C C . ALA A 1 90 ? 13.042 -5.445 -7.095 1.00 69.62 90 ALA A C 1
ATOM 714 O O . ALA A 1 90 ? 12.038 -5.659 -6.431 1.00 69.62 90 ALA A O 1
ATOM 715 N N . VAL A 1 91 ? 13.828 -4.386 -6.861 1.00 74.38 91 VAL A N 1
ATOM 716 C CA . VAL A 1 91 ? 13.600 -3.442 -5.746 1.00 74.38 91 VAL A CA 1
ATOM 717 C C . VAL A 1 91 ? 12.288 -2.678 -5.935 1.00 74.38 91 VAL A C 1
ATOM 719 O O . VAL A 1 91 ? 11.556 -2.451 -4.975 1.00 74.38 91 VAL A O 1
ATOM 722 N N . SER A 1 92 ? 11.955 -2.323 -7.180 1.00 83.88 92 SER A N 1
ATOM 723 C CA . SER A 1 92 ? 10.650 -1.741 -7.512 1.00 83.88 92 SER A CA 1
ATOM 724 C C . SER A 1 92 ? 9.512 -2.696 -7.132 1.00 83.88 92 SER A C 1
ATOM 726 O O . SER A 1 92 ? 8.561 -2.288 -6.473 1.00 83.88 92 SER A O 1
ATOM 728 N N . LEU A 1 93 ? 9.637 -3.978 -7.488 1.00 88.75 93 LEU A N 1
ATOM 729 C CA . LEU A 1 93 ? 8.630 -4.997 -7.196 1.00 88.75 93 LEU A CA 1
ATOM 730 C C . LEU A 1 93 ? 8.488 -5.272 -5.692 1.00 88.75 93 LEU A C 1
ATOM 732 O O . LEU A 1 93 ? 7.371 -5.441 -5.211 1.00 88.75 93 LEU A O 1
ATOM 736 N N . ASP A 1 94 ? 9.592 -5.285 -4.946 1.00 90.50 94 ASP A N 1
ATOM 737 C CA . ASP A 1 94 ? 9.571 -5.477 -3.493 1.00 90.50 94 ASP A CA 1
ATOM 738 C C . ASP A 1 94 ? 8.851 -4.321 -2.790 1.00 90.50 94 ASP A C 1
ATOM 740 O O . ASP A 1 94 ? 8.037 -4.547 -1.896 1.00 90.50 94 ASP A O 1
ATOM 744 N N . LEU A 1 95 ? 9.078 -3.082 -3.234 1.00 92.44 95 LEU A N 1
ATOM 745 C CA . LEU A 1 95 ? 8.353 -1.918 -2.722 1.00 92.44 95 LEU A CA 1
ATOM 746 C C . LEU A 1 95 ? 6.857 -1.981 -3.057 1.00 92.44 95 LEU A C 1
ATOM 748 O O . LEU A 1 95 ? 6.035 -1.681 -2.194 1.00 92.44 95 LEU A O 1
ATOM 752 N N . GLU A 1 96 ? 6.488 -2.400 -4.273 1.00 93.75 96 GLU A N 1
ATOM 753 C CA . GLU A 1 96 ? 5.080 -2.636 -4.619 1.00 93.75 96 GLU A CA 1
ATOM 754 C C . GLU A 1 96 ? 4.448 -3.688 -3.696 1.00 93.75 96 GLU A C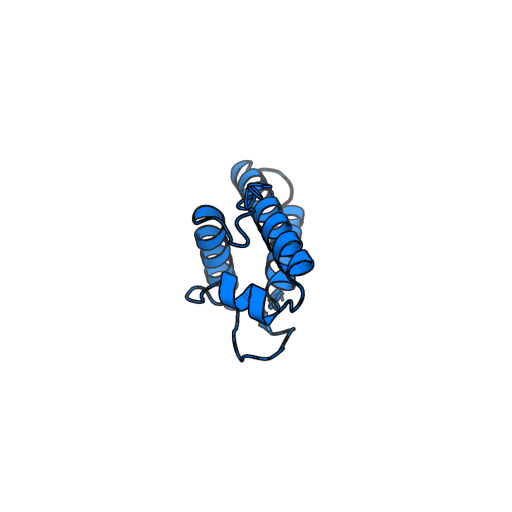 1
ATOM 756 O O . GLU A 1 96 ? 3.361 -3.460 -3.168 1.00 93.75 96 GLU A O 1
ATOM 761 N N . ARG A 1 97 ? 5.140 -4.807 -3.438 1.00 94.50 97 ARG A N 1
ATOM 762 C CA . ARG A 1 97 ? 4.670 -5.855 -2.516 1.00 94.50 97 ARG A CA 1
ATOM 763 C C . ARG A 1 97 ? 4.417 -5.305 -1.117 1.00 94.50 97 ARG A C 1
ATOM 765 O O . ARG A 1 97 ? 3.333 -5.523 -0.589 1.00 94.50 97 ARG A O 1
ATOM 772 N N . GLN A 1 98 ? 5.355 -4.538 -0.561 1.00 95.00 98 GLN A N 1
ATOM 773 C CA . GLN A 1 98 ? 5.198 -3.923 0.763 1.00 95.00 98 GLN A CA 1
ATOM 774 C C . GLN A 1 98 ? 4.003 -2.959 0.819 1.00 95.00 98 GLN A C 1
ATOM 776 O O . GLN A 1 98 ? 3.236 -2.973 1.781 1.00 95.00 98 GLN A O 1
ATOM 781 N N . ILE A 1 99 ? 3.807 -2.144 -0.225 1.00 95.38 99 ILE A N 1
ATOM 782 C CA . ILE A 1 99 ? 2.642 -1.252 -0.334 1.00 95.38 99 ILE A CA 1
ATOM 783 C C . ILE A 1 99 ? 1.343 -2.066 -0.329 1.00 95.38 99 ILE A C 1
ATOM 785 O O . ILE A 1 99 ? 0.416 -1.734 0.406 1.00 95.38 99 ILE A O 1
ATOM 789 N N . PHE A 1 100 ? 1.268 -3.128 -1.132 1.00 95.06 100 PHE A N 1
ATOM 790 C CA . PHE A 1 100 ? 0.067 -3.954 -1.243 1.00 95.06 100 PHE A CA 1
ATOM 791 C C . PHE A 1 100 ? -0.228 -4.737 0.039 1.00 95.06 100 PHE A C 1
ATOM 793 O O . PHE A 1 100 ? -1.382 -4.771 0.462 1.00 95.06 100 PHE A O 1
ATOM 800 N N . GLU A 1 101 ? 0.783 -5.287 0.708 1.00 93.12 101 GLU A N 1
ATOM 801 C CA . GLU A 1 101 ? 0.597 -6.038 1.955 1.00 93.12 101 GLU A CA 1
ATOM 802 C C . GLU A 1 101 ? 0.040 -5.161 3.079 1.00 93.12 101 GLU A C 1
ATOM 804 O O . GLU A 1 101 ? -0.873 -5.584 3.791 1.00 93.12 101 GLU A O 1
ATOM 809 N N . MET A 1 102 ? 0.493 -3.907 3.185 1.00 92.94 102 MET A N 1
ATOM 810 C CA . MET A 1 102 ? -0.085 -2.935 4.125 1.00 92.94 102 MET A CA 1
ATOM 811 C C . MET A 1 102 ? -1.526 -2.529 3.787 1.00 92.94 102 MET A C 1
ATOM 813 O O . MET A 1 102 ? -2.230 -1.974 4.625 1.00 92.94 102 MET A O 1
ATOM 817 N N . LEU A 1 103 ? -1.981 -2.820 2.570 1.00 93.06 103 LEU A N 1
ATOM 818 C CA . LEU A 1 103 ? -3.354 -2.614 2.113 1.00 93.06 103 LEU A CA 1
ATOM 819 C C . LEU A 1 103 ? -4.172 -3.915 2.104 1.00 93.06 103 LEU A C 1
ATOM 821 O O . LEU A 1 103 ? -5.271 -3.951 1.548 1.00 93.06 103 LEU A O 1
ATOM 825 N N . GLY A 1 104 ? -3.652 -4.989 2.707 1.00 92.00 104 GLY A N 1
ATOM 826 C CA . GLY A 1 104 ? -4.339 -6.278 2.795 1.00 92.00 104 GLY A CA 1
ATOM 827 C C . GLY A 1 104 ? -4.341 -7.085 1.494 1.00 92.00 104 GLY A C 1
ATOM 828 O O . GLY A 1 104 ? -5.158 -7.998 1.335 1.00 92.00 104 GLY A O 1
ATOM 829 N N . LEU A 1 105 ? -3.435 -6.767 0.570 1.00 92.88 105 LEU A N 1
ATOM 830 C CA . LEU A 1 105 ? -3.304 -7.383 -0.747 1.00 92.88 105 LEU A CA 1
ATOM 831 C C . LEU A 1 105 ? -1.977 -8.134 -0.888 1.00 92.88 105 LEU A C 1
ATOM 833 O O . LEU A 1 105 ? -0.967 -7.774 -0.297 1.00 92.88 105 LEU A O 1
ATOM 837 N N . ARG A 1 106 ? -1.961 -9.162 -1.732 1.00 92.88 106 ARG A N 1
ATOM 838 C CA . ARG A 1 106 ? -0.757 -9.882 -2.146 1.00 92.88 106 ARG A CA 1
ATOM 839 C C . ARG A 1 106 ? -0.617 -9.825 -3.652 1.00 92.88 106 ARG A C 1
ATOM 841 O O . ARG A 1 106 ? -1.564 -10.122 -4.374 1.00 92.88 106 ARG A O 1
ATOM 848 N N . LEU A 1 107 ? 0.579 -9.477 -4.103 1.00 91.50 107 LEU A N 1
ATOM 849 C CA . LEU A 1 107 ? 0.952 -9.537 -5.508 1.00 91.50 107 LEU A CA 1
ATOM 850 C C . LEU A 1 107 ? 1.380 -10.969 -5.863 1.00 91.50 107 LEU A C 1
ATOM 852 O O . LEU A 1 107 ? 2.274 -11.507 -5.205 1.00 91.50 107 LEU A O 1
ATOM 856 N N . ALA A 1 108 ? 0.727 -11.563 -6.862 1.00 84.75 108 ALA A N 1
ATOM 857 C CA . ALA A 1 108 ? 1.060 -12.873 -7.429 1.00 84.75 108 ALA A CA 1
ATOM 858 C C . ALA A 1 108 ? 2.408 -12.884 -8.163 1.00 84.75 108 ALA A C 1
ATOM 860 O O . ALA A 1 108 ? 2.763 -11.861 -8.800 1.00 84.75 108 ALA A O 1
#

Foldseek 3Di:
DDPPPPPCLPLAADPLLLQQLLVLCVVQVVFKDFQDDADDPQADHSPGRQLVLLVRRDVDSVVSSVLNVVSNVLSVVLVVVVVVPDDCPPVNVVSSQSNQVSSRIGGD

Sequence (108 aa):
MSESQVSGSSSELSLMARYYIRRLLHQRRDRLHLIAAPGRNLFATETANLNDVIEGLYLEEARIQQVVASLEGYVKLHRQWVAQANTAAAVSLDLERQIFEMLGLRLA

Secondary structure (DSSP, 8-state):
-----------S--HHHHHHHHHHHHHHGGGEEE----SS-----TTS-HHHHHHHH--SHHHHHHHHHHHHHHHHHHHHHHHT-SS-HHHHHHHHHHHHHHTTEEE-